Protein AF-A0A6I1ZIP8-F1 (afdb_monomer)

Mean predicted aligned error: 8.96 Å

Foldseek 3Di:
DVVVLVVVVVVCVVVVNFAPVDKDKDKDKAQPPPADPLWWQDPVPRGHTIFMWIWIGTDPDDPRIDIDSDDPPVVVVVVCVVVVND

pLDDT: mean 76.47, std 12.0, range [44.78, 92.0]

Nearest PDB structures (foldseek):
  8iqh-assembly1_H  TM=6.009E-01  e=9.931E+00  African swine fever virus BA71V
  4mt4-assembly1_C  TM=2.450E-01  e=8.789E+00  Campylobacter jejuni

Radius of gyration: 16.1 Å; Cα contacts (8 Å, |Δi|>4): 114; chains: 1; bounding box: 33×20×43 Å

Secondary structure (DSSP, 8-state):
-HHHHHHHHHHHHHTT---TT-EEEEEEEEE-TT--TT-EE-TTTTT-EEEEEEEEEETT-TT-EEEE----HHHHHHHHHHTT--

Sequence (86 aa):
MAGLHELLLAELRAADQLDLSQAAVDGSHLRAMKGGAKTGPSPVDRGRTGSKHHVIVEAHGIDVLYADRGYDYDTYRRDLRGLGIR

Structure (mmCIF, N/CA/C/O backbone):
data_AF-A0A6I1ZIP8-F1
#
_entry.id   AF-A0A6I1ZIP8-F1
#
loop_
_atom_site.group_PDB
_atom_site.id
_atom_site.type_symbol
_atom_site.label_atom_id
_atom_site.label_alt_id
_atom_site.label_comp_id
_atom_site.label_asym_id
_atom_site.label_entity_id
_atom_site.label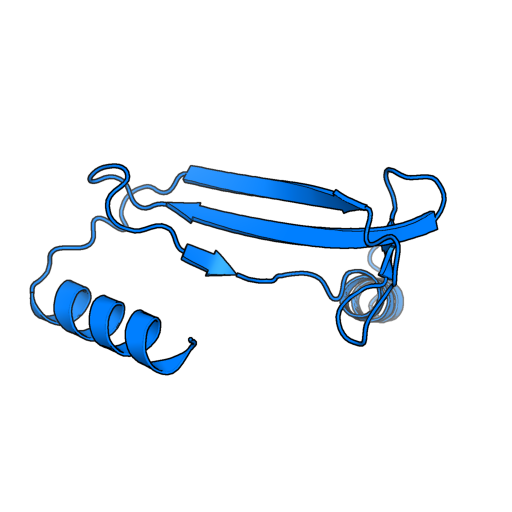_seq_id
_atom_site.pdbx_PDB_ins_code
_atom_site.Cartn_x
_atom_site.Cartn_y
_atom_site.Cartn_z
_atom_site.occupancy
_atom_site.B_iso_or_equiv
_atom_site.auth_seq_id
_atom_site.auth_comp_id
_atom_site.auth_asym_id
_atom_site.auth_atom_id
_atom_site.pdbx_PDB_model_num
ATOM 1 N N . MET A 1 1 ? 11.631 -6.500 5.704 1.00 49.84 1 MET A N 1
ATOM 2 C CA . MET A 1 1 ? 10.615 -5.436 5.859 1.00 49.84 1 MET A CA 1
ATOM 3 C C . MET A 1 1 ? 9.175 -5.952 5.885 1.00 49.84 1 MET A C 1
ATOM 5 O O . MET A 1 1 ? 8.401 -5.338 6.594 1.00 49.84 1 MET A O 1
ATOM 9 N N . ALA A 1 2 ? 8.795 -7.039 5.189 1.00 60.56 2 ALA A N 1
ATOM 10 C CA . ALA A 1 2 ? 7.403 -7.533 5.208 1.00 60.56 2 ALA A CA 1
ATOM 11 C C . ALA A 1 2 ? 6.929 -8.014 6.600 1.00 60.56 2 ALA A C 1
ATOM 13 O O . ALA A 1 2 ? 5.916 -7.536 7.093 1.00 60.56 2 ALA A O 1
ATOM 14 N N . GLY A 1 3 ? 7.721 -8.845 7.290 1.00 75.44 3 GLY A N 1
ATOM 15 C CA . GLY A 1 3 ? 7.271 -9.479 8.541 1.00 75.44 3 GLY A CA 1
ATOM 16 C C . GLY A 1 3 ? 7.017 -8.539 9.728 1.00 75.44 3 GLY A C 1
ATOM 17 O O . GLY A 1 3 ? 6.165 -8.832 10.556 1.00 75.44 3 GLY A O 1
ATOM 18 N N . LEU A 1 4 ? 7.704 -7.392 9.815 1.00 84.25 4 LEU A N 1
ATOM 19 C CA . LEU A 1 4 ? 7.449 -6.427 10.897 1.00 84.25 4 LEU A CA 1
ATOM 20 C C . LEU A 1 4 ? 6.091 -5.739 10.723 1.00 84.25 4 LEU A C 1
ATOM 22 O O . LEU A 1 4 ? 5.366 -5.541 11.690 1.00 84.25 4 LEU A O 1
ATOM 26 N N . HIS A 1 5 ? 5.761 -5.367 9.487 1.00 74.44 5 HIS A N 1
ATOM 27 C CA . HIS A 1 5 ? 4.521 -4.659 9.192 1.00 74.44 5 HIS A CA 1
ATOM 28 C C . HIS A 1 5 ? 3.308 -5.585 9.351 1.00 74.44 5 HIS A C 1
ATOM 30 O O . HIS A 1 5 ? 2.285 -5.175 9.885 1.00 74.44 5 HIS A O 1
ATOM 36 N N . GLU A 1 6 ? 3.450 -6.854 8.960 1.00 83.69 6 GLU A N 1
ATOM 37 C CA . GLU A 1 6 ? 2.439 -7.891 9.194 1.00 83.69 6 GLU A CA 1
ATOM 38 C C . GLU A 1 6 ? 2.184 -8.117 10.687 1.00 83.69 6 GLU A C 1
ATOM 40 O O . GLU A 1 6 ? 1.027 -8.151 11.101 1.00 83.69 6 GLU A O 1
ATOM 45 N N . LEU A 1 7 ? 3.246 -8.210 11.498 1.00 89.81 7 LEU A N 1
ATOM 46 C CA . LEU A 1 7 ? 3.116 -8.376 12.945 1.00 89.81 7 LEU A CA 1
ATOM 47 C C . LEU A 1 7 ? 2.412 -7.174 13.583 1.00 89.81 7 LEU A C 1
ATOM 49 O O . LEU A 1 7 ? 1.456 -7.356 14.324 1.00 89.81 7 LEU A O 1
ATOM 53 N N . LEU A 1 8 ? 2.827 -5.949 13.244 1.00 85.38 8 LEU A N 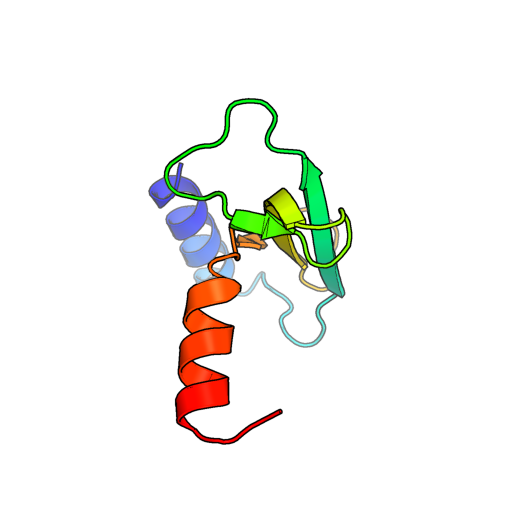1
ATOM 54 C CA . LEU A 1 8 ? 2.185 -4.733 13.748 1.00 85.38 8 LEU A CA 1
ATOM 55 C C . LEU A 1 8 ? 0.686 -4.699 13.413 1.00 85.38 8 LEU A C 1
ATOM 57 O O . LEU A 1 8 ? -0.132 -4.416 14.281 1.00 85.38 8 LEU A O 1
ATOM 61 N N . LEU A 1 9 ? 0.315 -5.023 12.170 1.00 83.38 9 LEU A N 1
ATOM 62 C CA . LEU A 1 9 ? -1.090 -5.070 11.762 1.00 83.38 9 LEU A CA 1
ATOM 63 C C . LEU A 1 9 ? -1.874 -6.162 12.496 1.00 83.38 9 LEU A C 1
ATOM 65 O O . LEU A 1 9 ? -3.044 -5.953 12.806 1.00 83.38 9 LEU A O 1
ATO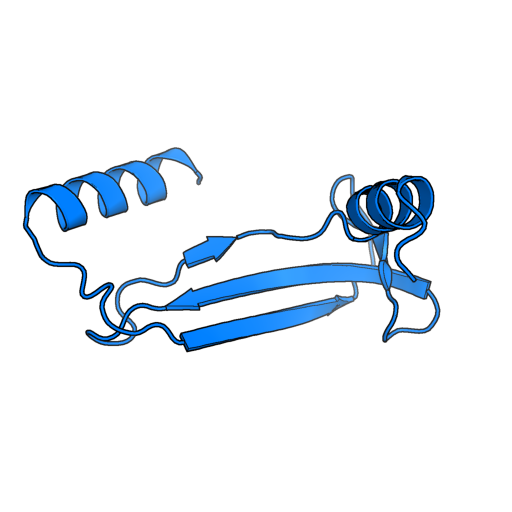M 69 N N . ALA A 1 10 ? -1.259 -7.316 12.762 1.00 87.50 10 ALA A N 1
ATOM 70 C CA . ALA A 1 10 ? -1.890 -8.382 13.531 1.00 87.50 10 ALA A CA 1
ATOM 71 C C . ALA A 1 10 ? -2.168 -7.941 14.977 1.00 87.50 10 ALA A C 1
ATOM 73 O O . ALA A 1 10 ? -3.284 -8.131 15.454 1.00 87.50 10 ALA A O 1
ATOM 74 N N . GLU A 1 11 ? -1.200 -7.293 15.630 1.00 91.00 11 GLU A N 1
ATOM 75 C CA . GLU A 1 11 ? -1.353 -6.769 16.993 1.00 91.00 11 GLU A CA 1
ATOM 76 C C . GLU A 1 11 ? -2.428 -5.673 17.065 1.00 91.00 11 GLU A C 1
ATOM 78 O O . GLU A 1 11 ? -3.322 -5.738 17.906 1.00 91.00 11 GLU A O 1
ATOM 83 N N . LEU A 1 12 ? -2.418 -4.705 16.140 1.00 87.75 12 LEU A N 1
ATOM 84 C CA . LEU A 1 12 ? -3.423 -3.633 16.103 1.00 87.75 12 LEU A CA 1
ATOM 85 C C . LEU A 1 12 ? -4.837 -4.165 15.830 1.00 87.75 12 LEU A C 1
ATOM 87 O O . LEU A 1 12 ? -5.801 -3.672 16.414 1.00 87.75 12 LEU A O 1
ATOM 91 N N . ARG A 1 13 ? -4.974 -5.197 14.981 1.00 86.12 13 ARG A N 1
ATOM 92 C CA . ARG A 1 13 ? -6.252 -5.904 14.782 1.00 86.12 13 ARG A CA 1
ATOM 93 C C . ARG A 1 13 ? -6.696 -6.625 16.048 1.00 86.12 13 ARG A C 1
ATOM 95 O O . ARG A 1 13 ? -7.866 -6.541 16.399 1.00 86.12 13 ARG A O 1
ATOM 102 N N . ALA A 1 14 ? -5.789 -7.338 16.714 1.00 92.00 14 ALA A N 1
ATOM 103 C CA . ALA A 1 14 ? -6.097 -8.063 17.945 1.00 92.00 14 ALA A CA 1
ATOM 104 C C . ALA A 1 14 ? -6.508 -7.118 19.087 1.00 92.00 14 ALA A C 1
ATOM 106 O O . ALA A 1 14 ? -7.328 -7.491 19.922 1.00 92.00 14 ALA A O 1
ATOM 107 N N . ALA A 1 15 ? -5.968 -5.898 19.098 1.00 91.38 15 ALA A N 1
ATOM 108 C CA . ALA A 1 15 ? -6.288 -4.854 20.065 1.00 91.38 15 ALA A CA 1
ATOM 109 C C . ALA A 1 15 ? -7.529 -4.008 19.708 1.00 91.38 15 ALA A C 1
ATOM 111 O O . ALA A 1 15 ? -7.867 -3.116 20.482 1.00 91.38 15 ALA A O 1
ATOM 112 N N . ASP A 1 16 ? -8.184 -4.261 18.566 1.00 88.50 16 ASP A N 1
ATOM 113 C CA . ASP A 1 16 ? -9.310 -3.465 18.041 1.00 88.50 16 ASP A CA 1
ATOM 114 C C . ASP A 1 16 ? -8.976 -1.966 17.879 1.00 88.50 16 ASP A C 1
ATOM 116 O O . ASP A 1 16 ? -9.773 -1.079 18.169 1.00 88.50 16 ASP A O 1
ATOM 120 N N . GLN A 1 17 ? -7.746 -1.674 17.441 1.00 86.44 17 GLN A N 1
ATOM 121 C CA . GLN A 1 17 ? -7.221 -0.308 17.297 1.00 86.44 17 GLN A CA 1
ATOM 122 C C . GLN A 1 17 ? -7.186 0.192 15.848 1.00 86.44 17 GLN A C 1
ATOM 124 O O . GLN A 1 17 ? -6.625 1.251 15.584 1.00 86.44 17 GLN A O 1
ATOM 129 N N . LEU A 1 18 ? -7.751 -0.561 14.900 1.00 83.38 18 LEU A N 1
ATOM 130 C CA . LEU A 1 18 ? -7.835 -0.149 13.498 1.00 83.38 18 LEU A CA 1
ATOM 131 C C . LEU A 1 18 ? -9.252 0.307 13.163 1.00 83.38 18 LEU A C 1
ATOM 133 O O . LEU A 1 18 ? -10.168 -0.518 13.137 1.00 83.38 18 LEU A O 1
ATOM 137 N N . ASP A 1 19 ? -9.420 1.578 12.803 1.00 83.50 19 ASP A N 1
ATOM 138 C CA . ASP A 1 19 ? -10.688 2.058 12.264 1.00 83.50 19 ASP A CA 1
ATOM 139 C C . ASP A 1 19 ? -10.737 1.861 10.751 1.00 83.50 19 ASP A C 1
ATOM 141 O O . ASP A 1 19 ? -10.285 2.675 9.946 1.00 83.50 19 ASP A O 1
ATOM 145 N N . LEU A 1 20 ? -11.330 0.734 10.366 1.00 80.69 20 LEU A N 1
ATOM 146 C CA . LEU A 1 20 ? -11.538 0.364 8.970 1.00 80.69 20 LEU A CA 1
ATOM 147 C C . LEU A 1 20 ? -12.888 0.856 8.420 1.00 80.69 20 LEU A C 1
ATOM 149 O O . LEU A 1 20 ? -13.288 0.426 7.336 1.00 80.69 20 LEU A O 1
ATOM 153 N N . SER A 1 21 ? -13.610 1.721 9.147 1.00 85.56 21 SER A N 1
ATOM 154 C CA . SER A 1 21 ? -14.883 2.288 8.681 1.00 85.56 21 SER A CA 1
ATOM 155 C C . SER A 1 21 ? -14.685 3.299 7.551 1.00 85.56 21 SER A C 1
ATOM 157 O O . SER A 1 21 ? -15.551 3.435 6.682 1.00 85.56 21 SER A O 1
ATOM 159 N N . GLN A 1 22 ? -13.530 3.971 7.530 1.00 81.75 22 GLN A N 1
ATOM 160 C CA . GLN A 1 22 ? -13.099 4.867 6.464 1.00 81.75 22 GLN A CA 1
ATOM 161 C C . GLN A 1 22 ? -11.616 4.668 6.150 1.00 81.75 22 GLN A C 1
ATOM 163 O O . GLN A 1 22 ? -10.825 4.266 6.998 1.00 81.75 22 GLN A O 1
ATOM 168 N N . ALA A 1 23 ? -11.236 4.954 4.907 1.00 81.62 23 ALA A N 1
ATOM 169 C CA . ALA A 1 23 ? -9.848 4.896 4.479 1.00 81.62 23 ALA A CA 1
ATOM 170 C C . ALA A 1 23 ? -9.552 5.980 3.442 1.00 81.62 23 ALA A C 1
ATOM 172 O O . ALA A 1 23 ? -10.357 6.230 2.539 1.00 81.62 23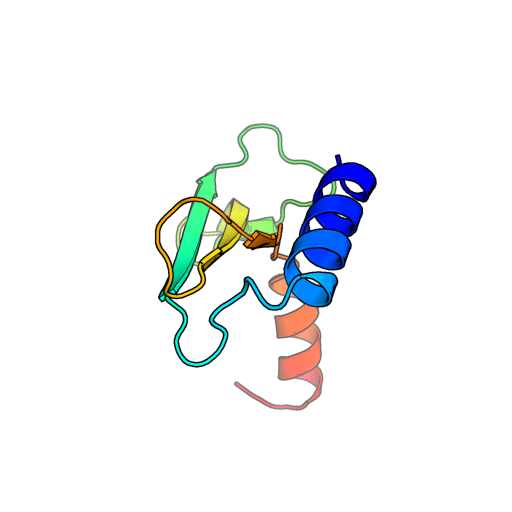 ALA A O 1
ATOM 173 N N . ALA A 1 24 ? -8.370 6.582 3.541 1.00 83.12 24 ALA A N 1
ATOM 174 C CA . ALA A 1 24 ? -7.798 7.394 2.478 1.00 83.12 24 ALA A CA 1
ATOM 175 C C . ALA A 1 24 ? -6.950 6.498 1.571 1.00 83.12 24 ALA A C 1
ATOM 177 O O . ALA A 1 24 ? -6.104 5.739 2.045 1.00 83.12 24 ALA A O 1
ATOM 178 N N . VAL A 1 25 ? -7.170 6.590 0.260 1.00 82.50 25 VAL A N 1
ATOM 179 C CA . VAL A 1 25 ? -6.421 5.832 -0.746 1.00 82.50 25 VAL A CA 1
ATOM 180 C C . VAL A 1 25 ? -5.744 6.813 -1.683 1.00 82.50 25 VAL A C 1
ATOM 182 O O . VAL A 1 25 ? -6.408 7.652 -2.288 1.00 82.50 25 VAL A O 1
ATOM 185 N N . ASP A 1 26 ? -4.434 6.676 -1.838 1.00 83.50 26 ASP A N 1
ATOM 186 C CA . ASP A 1 26 ? -3.660 7.461 -2.793 1.00 83.50 26 ASP A CA 1
ATOM 187 C C . ASP A 1 26 ? -2.651 6.573 -3.538 1.00 83.50 26 ASP A C 1
ATOM 189 O O . ASP A 1 26 ? -2.445 5.392 -3.232 1.00 83.50 26 ASP A O 1
ATOM 193 N N . GLY A 1 27 ? -2.026 7.118 -4.573 1.00 78.56 27 GLY A N 1
ATOM 194 C CA . GLY A 1 27 ? -0.913 6.477 -5.241 1.00 78.56 27 GLY A CA 1
ATOM 195 C C . GLY A 1 27 ? 0.110 7.482 -5.739 1.00 78.56 27 GLY A C 1
ATOM 196 O O . GLY A 1 27 ? -0.224 8.496 -6.339 1.00 78.56 27 GLY A O 1
ATOM 197 N N . SER A 1 28 ? 1.386 7.150 -5.574 1.00 80.44 28 SER A N 1
ATOM 198 C CA . SER A 1 28 ? 2.497 7.929 -6.113 1.00 80.44 28 SER A CA 1
ATOM 199 C C . SER A 1 28 ? 3.137 7.225 -7.302 1.00 80.44 28 SER A C 1
ATOM 201 O O . SER A 1 28 ? 3.121 5.999 -7.413 1.00 80.44 28 SER A O 1
ATOM 203 N N . HIS A 1 29 ? 3.724 8.003 -8.208 1.00 79.81 29 HIS A N 1
ATOM 204 C CA . HIS A 1 29 ? 4.519 7.487 -9.314 1.00 79.81 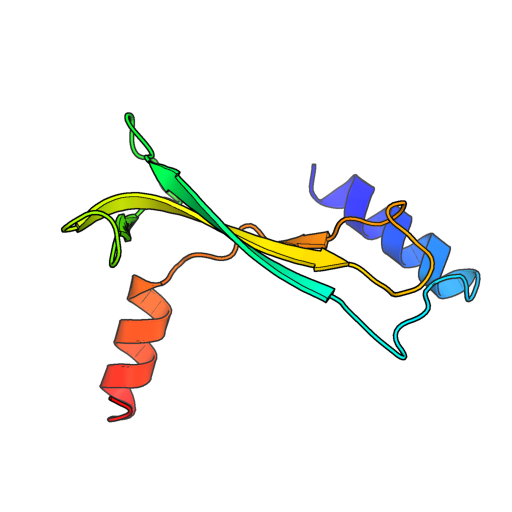29 HIS A CA 1
ATOM 205 C C . HIS A 1 29 ? 5.910 8.113 -9.280 1.00 79.81 29 HIS A C 1
ATOM 207 O O . HIS A 1 29 ? 6.046 9.334 -9.257 1.00 79.81 29 HIS A O 1
ATOM 213 N N . LEU A 1 30 ? 6.943 7.275 -9.297 1.00 85.00 30 LEU A N 1
ATOM 214 C CA . LEU A 1 30 ? 8.338 7.692 -9.262 1.00 85.00 30 LEU A CA 1
ATOM 215 C C . LEU A 1 30 ? 9.082 7.105 -10.456 1.00 85.00 30 LEU A C 1
ATOM 217 O O . LEU A 1 30 ? 8.931 5.930 -10.798 1.00 85.00 30 LEU A O 1
ATOM 221 N N . ARG A 1 31 ? 9.939 7.915 -11.079 1.00 87.69 31 ARG A N 1
ATOM 222 C CA . ARG A 1 31 ? 10.803 7.439 -12.160 1.00 87.69 31 ARG A CA 1
ATOM 223 C C . ARG A 1 31 ? 11.873 6.505 -11.593 1.00 87.69 31 ARG A C 1
ATOM 225 O O . ARG A 1 31 ? 12.630 6.881 -10.701 1.00 87.69 31 ARG A O 1
ATOM 232 N N . ALA A 1 32 ? 11.985 5.309 -12.159 1.00 87.12 32 ALA A N 1
ATOM 233 C CA . ALA A 1 32 ? 12.952 4.303 -11.747 1.00 87.12 32 ALA A CA 1
ATOM 234 C C . ALA A 1 32 ? 14.159 4.347 -12.689 1.00 87.12 32 ALA A C 1
ATOM 236 O O . ALA A 1 32 ? 14.287 3.547 -13.611 1.00 87.12 32 ALA A O 1
ATOM 237 N N . MET A 1 33 ? 15.052 5.313 -12.456 1.00 87.50 33 MET A N 1
ATOM 238 C CA . MET A 1 33 ? 16.182 5.625 -13.349 1.00 87.50 33 MET A CA 1
ATOM 239 C C . MET A 1 33 ? 17.062 4.417 -13.698 1.00 87.50 33 MET A C 1
ATOM 241 O O . MET A 1 33 ? 17.570 4.337 -14.811 1.00 87.50 33 MET A O 1
ATOM 245 N N . LYS A 1 34 ? 17.248 3.495 -12.746 1.00 86.56 34 LYS A N 1
ATOM 246 C CA . LYS A 1 34 ? 18.074 2.287 -12.905 1.00 86.56 34 LYS A CA 1
ATOM 247 C C . LYS A 1 34 ? 17.261 1.035 -13.264 1.00 86.56 34 LYS A C 1
ATOM 249 O O . LYS A 1 34 ? 17.841 -0.034 -13.414 1.00 86.56 34 LYS A O 1
ATOM 254 N N . GLY A 1 35 ? 15.937 1.158 -13.381 1.00 81.19 35 GLY A N 1
ATOM 255 C CA . GLY A 1 35 ? 15.029 0.022 -13.514 1.00 81.19 35 GLY A CA 1
ATOM 256 C C . GLY A 1 35 ? 15.104 -0.952 -12.334 1.00 81.19 35 GLY A C 1
ATOM 257 O O . GLY A 1 35 ? 15.585 -0.620 -11.249 1.00 81.19 35 GLY A O 1
ATOM 258 N N . GLY A 1 36 ? 14.588 -2.158 -12.544 1.00 82.25 36 GLY A N 1
ATOM 259 C CA . GLY A 1 36 ? 14.578 -3.241 -11.566 1.00 82.25 36 GLY A CA 1
ATOM 260 C C . GLY A 1 36 ? 13.447 -4.230 -11.832 1.00 82.25 36 GLY A C 1
ATOM 261 O O . GLY A 1 36 ? 12.512 -3.929 -12.571 1.00 82.25 36 GLY A O 1
ATOM 262 N N . ALA A 1 37 ? 13.504 -5.395 -11.184 1.00 79.38 37 ALA A N 1
ATOM 263 C CA . ALA A 1 37 ? 12.524 -6.474 -11.362 1.00 79.38 37 ALA A CA 1
ATOM 264 C C . ALA A 1 37 ? 11.069 -6.075 -11.039 1.00 79.38 37 ALA A C 1
ATOM 266 O O . ALA A 1 37 ? 10.144 -6.784 -11.410 1.00 79.38 37 ALA A O 1
ATOM 267 N N . LYS A 1 38 ? 10.867 -4.954 -10.335 1.00 73.88 38 LYS A N 1
ATOM 268 C CA . LYS A 1 38 ? 9.554 -4.421 -9.938 1.00 73.88 38 LYS A CA 1
ATOM 269 C C . LYS A 1 38 ? 9.250 -3.058 -10.569 1.00 73.88 38 LYS A C 1
ATOM 271 O O . LYS A 1 38 ? 8.648 -2.203 -9.930 1.00 73.88 38 LYS A O 1
ATOM 276 N N . THR A 1 39 ? 9.759 -2.814 -11.773 1.00 80.44 39 THR A N 1
ATOM 277 C CA . THR A 1 39 ? 9.574 -1.551 -12.504 1.00 80.44 39 THR A CA 1
ATOM 278 C C . THR A 1 39 ? 8.993 -1.841 -13.880 1.00 80.44 39 THR A C 1
ATOM 280 O O . THR A 1 39 ? 9.262 -2.902 -14.439 1.00 80.44 39 THR A O 1
ATOM 283 N N . GLY A 1 40 ? 8.218 -0.910 -14.434 1.00 79.88 40 GLY A N 1
ATOM 284 C CA . GLY A 1 40 ? 7.573 -1.090 -15.737 1.00 79.88 40 GLY A CA 1
ATOM 285 C C . GLY A 1 40 ? 7.373 0.219 -16.503 1.00 79.88 40 GLY A C 1
ATOM 286 O O . GLY A 1 40 ? 7.668 1.297 -15.969 1.00 79.88 40 GLY A O 1
ATOM 287 N N . PRO A 1 41 ? 6.897 0.147 -17.759 1.00 82.75 41 PRO A N 1
ATOM 288 C CA . PRO A 1 41 ? 6.565 1.312 -18.570 1.00 82.75 41 PRO A CA 1
ATOM 289 C C . PRO A 1 41 ? 5.505 2.190 -17.896 1.00 82.75 41 PRO A C 1
ATOM 291 O O . PRO A 1 41 ? 4.406 1.747 -17.563 1.00 82.75 41 PRO A O 1
ATOM 294 N N . SER A 1 42 ? 5.817 3.470 -17.707 1.00 79.00 42 SER A N 1
ATOM 295 C CA . SER A 1 42 ? 4.890 4.404 -17.075 1.00 79.00 42 SER A CA 1
ATOM 296 C C . SER A 1 42 ? 3.822 4.931 -18.045 1.00 79.00 42 SER A C 1
ATOM 298 O O . SER A 1 42 ? 4.173 5.484 -19.091 1.00 79.00 42 SER A O 1
ATOM 300 N N . PRO A 1 43 ? 2.524 4.890 -17.689 1.00 75.81 43 PRO A N 1
ATOM 301 C CA . PRO A 1 43 ? 1.461 5.492 -18.498 1.00 75.81 43 PRO A CA 1
ATOM 302 C C . PRO A 1 43 ? 1.481 7.026 -18.484 1.00 75.81 43 PRO A C 1
ATOM 304 O O . PRO A 1 43 ? 0.968 7.651 -19.407 1.00 75.81 43 PRO A O 1
ATOM 307 N N . VAL A 1 44 ? 2.052 7.628 -17.440 1.00 82.06 44 VAL A N 1
ATOM 308 C CA . VAL A 1 44 ? 2.087 9.086 -17.236 1.00 82.06 44 VAL A CA 1
ATOM 309 C C . VAL A 1 44 ? 3.463 9.680 -17.531 1.00 82.06 44 VAL A C 1
ATOM 311 O O . VAL A 1 44 ? 3.605 10.896 -17.594 1.00 82.06 44 VAL A O 1
ATOM 314 N N . ASP A 1 45 ? 4.466 8.829 -17.772 1.00 85.88 45 ASP A N 1
ATOM 315 C CA . ASP A 1 45 ? 5.827 9.232 -18.124 1.00 85.88 45 ASP A CA 1
ATOM 316 C C . ASP A 1 45 ? 6.282 8.667 -19.483 1.00 85.88 45 ASP A C 1
ATOM 318 O O . ASP A 1 45 ? 7.406 8.195 -19.638 1.00 85.88 45 ASP A O 1
ATOM 322 N N . ARG A 1 46 ? 5.398 8.698 -20.493 1.00 89.31 46 ARG A N 1
ATOM 323 C CA . ARG A 1 46 ? 5.683 8.299 -21.893 1.00 89.31 46 ARG A CA 1
ATOM 324 C C . ARG A 1 46 ? 6.339 6.914 -22.041 1.00 89.31 46 ARG A C 1
ATOM 326 O O . ARG A 1 46 ? 7.207 6.722 -22.888 1.00 89.31 46 ARG A O 1
ATOM 333 N N . GLY A 1 47 ? 5.963 5.955 -21.202 1.00 83.81 47 GLY A N 1
ATOM 334 C CA . GLY A 1 47 ? 6.529 4.607 -21.212 1.00 83.81 47 GLY A CA 1
ATOM 335 C C . GLY A 1 47 ? 7.926 4.494 -20.598 1.00 83.81 47 GLY A C 1
ATOM 336 O O . GLY A 1 47 ? 8.515 3.418 -20.656 1.00 83.81 47 GLY A O 1
ATOM 337 N N . ARG A 1 48 ? 8.471 5.557 -19.985 1.00 87.38 48 ARG A N 1
ATOM 338 C CA . ARG A 1 48 ? 9.733 5.469 -19.238 1.00 87.38 48 ARG A CA 1
ATOM 339 C C . ARG A 1 48 ? 9.574 4.549 -18.034 1.00 87.38 48 ARG A C 1
ATOM 341 O O . ARG A 1 48 ? 8.515 4.502 -17.409 1.00 87.38 48 ARG A O 1
ATOM 348 N N . THR A 1 49 ? 10.652 3.849 -17.702 1.00 86.69 49 THR A N 1
ATOM 349 C CA . THR A 1 49 ? 10.687 2.921 -16.574 1.00 86.69 49 THR A CA 1
ATOM 350 C C . THR A 1 49 ? 10.418 3.652 -15.263 1.00 86.69 49 THR A C 1
ATOM 352 O O . THR A 1 49 ? 11.126 4.595 -14.892 1.00 86.69 49 THR A O 1
ATOM 355 N N . GLY A 1 50 ? 9.388 3.205 -14.555 1.00 86.12 50 GLY A N 1
ATOM 356 C CA . GLY A 1 50 ? 8.937 3.787 -13.302 1.00 86.12 50 GLY A CA 1
ATOM 357 C C . GLY A 1 50 ? 8.444 2.739 -12.319 1.00 86.12 50 GLY A C 1
ATOM 358 O O . GLY A 1 50 ? 8.247 1.571 -12.660 1.00 86.12 50 GLY A O 1
ATOM 359 N N . SER A 1 51 ? 8.230 3.201 -11.097 1.00 81.19 51 SER A N 1
ATOM 360 C CA . SER A 1 51 ? 7.526 2.490 -10.040 1.00 81.19 51 SER A CA 1
ATOM 361 C C . SER A 1 51 ? 6.286 3.293 -9.689 1.00 81.19 51 SER A C 1
ATOM 363 O O . SER A 1 51 ? 6.316 4.524 -9.677 1.00 81.19 51 SER A O 1
ATOM 365 N N . LYS A 1 52 ? 5.190 2.614 -9.382 1.00 76.56 52 LYS A N 1
ATOM 366 C CA . LYS A 1 52 ? 4.078 3.237 -8.676 1.00 76.56 52 LYS A CA 1
ATOM 367 C C . LYS A 1 52 ? 3.913 2.537 -7.335 1.00 76.56 52 LYS A C 1
ATOM 369 O O . LYS A 1 52 ? 4.301 1.382 -7.175 1.00 76.56 52 LYS A O 1
ATOM 374 N N . HIS A 1 53 ? 3.460 3.307 -6.364 1.00 76.69 53 HIS A N 1
ATOM 375 C CA . HIS A 1 53 ? 3.208 2.862 -5.009 1.00 76.69 53 HIS A CA 1
ATOM 376 C C . HIS A 1 53 ? 1.783 3.257 -4.675 1.00 76.69 53 HIS A C 1
ATOM 378 O O . HIS A 1 53 ? 1.401 4.401 -4.910 1.00 76.69 53 HIS A O 1
ATOM 384 N N . HIS A 1 54 ? 1.005 2.315 -4.166 1.00 76.50 54 HIS A N 1
ATOM 385 C CA . HIS A 1 54 ? -0.311 2.595 -3.622 1.00 76.50 54 HIS A CA 1
ATOM 386 C C . HIS A 1 54 ? -0.194 2.712 -2.119 1.00 76.50 54 HIS A C 1
ATOM 388 O O . HIS A 1 54 ? 0.563 1.972 -1.497 1.00 76.50 54 HIS A O 1
ATOM 394 N N . VAL A 1 55 ? -0.941 3.639 -1.546 1.00 77.31 55 VAL A N 1
ATOM 395 C CA . VAL A 1 55 ? -0.997 3.810 -0.109 1.00 77.31 55 VAL A CA 1
ATOM 396 C C . VAL A 1 55 ? -2.443 3.847 0.342 1.00 77.31 55 VAL A C 1
ATOM 398 O O . VAL A 1 55 ? -3.286 4.477 -0.294 1.00 77.31 55 VAL A O 1
ATOM 401 N N . ILE A 1 56 ? -2.724 3.123 1.416 1.00 78.62 56 ILE A N 1
ATOM 402 C CA . ILE A 1 56 ? -4.010 3.103 2.095 1.00 78.62 56 ILE A CA 1
ATOM 403 C C . ILE A 1 56 ? -3.734 3.464 3.550 1.00 78.62 56 ILE A C 1
ATOM 405 O O . ILE A 1 56 ? -2.826 2.906 4.169 1.00 78.62 56 ILE A O 1
ATOM 409 N N . VAL A 1 57 ? -4.493 4.419 4.072 1.00 79.31 57 VAL A N 1
ATOM 410 C CA . VAL A 1 57 ? -4.400 4.885 5.459 1.00 79.31 57 VAL A CA 1
ATOM 411 C C . VAL A 1 57 ? -5.781 4.778 6.086 1.00 79.31 57 VAL A C 1
ATOM 413 O O . VAL A 1 57 ? -6.775 5.124 5.446 1.00 79.31 57 VAL A O 1
ATOM 416 N N . GLU A 1 58 ? -5.833 4.259 7.307 1.00 82.25 58 GLU A N 1
ATOM 417 C CA . GLU A 1 58 ? -7.059 4.132 8.099 1.00 82.25 58 GLU A CA 1
ATOM 418 C C . GLU A 1 58 ? -7.416 5.456 8.810 1.00 82.25 58 GLU A C 1
ATOM 420 O O . GLU A 1 58 ? -6.671 6.437 8.728 1.00 82.25 58 GLU A O 1
ATOM 425 N N . ALA A 1 59 ? -8.603 5.541 9.409 1.00 80.44 59 ALA A N 1
ATOM 426 C CA . ALA A 1 59 ? -9.203 6.807 9.829 1.00 80.44 59 ALA A CA 1
ATOM 427 C C . ALA A 1 59 ? -8.635 7.424 11.125 1.00 80.44 59 ALA A C 1
ATOM 429 O O . ALA A 1 59 ? -8.785 8.633 11.323 1.00 80.44 59 ALA A O 1
ATOM 430 N N . HIS A 1 60 ? -7.963 6.659 11.991 1.00 74.81 60 HIS A N 1
ATOM 431 C CA . HIS A 1 60 ? -7.479 7.121 13.302 1.00 74.81 60 HIS A CA 1
ATOM 432 C C . HIS A 1 60 ? -6.228 8.016 13.266 1.00 74.81 60 HIS A C 1
ATOM 434 O O . HIS A 1 60 ? -5.736 8.447 14.310 1.00 74.81 60 HIS A O 1
ATOM 440 N N . GLY A 1 61 ? -5.769 8.407 12.079 1.00 58.91 61 GLY A N 1
ATOM 441 C CA . GLY A 1 61 ? -4.614 9.279 11.906 1.00 58.91 61 GLY A CA 1
ATOM 442 C C . GLY A 1 61 ? -3.389 8.516 11.415 1.00 58.91 61 GLY A C 1
ATOM 443 O O . GLY A 1 61 ? -3.377 7.301 11.284 1.00 58.91 61 GLY A O 1
ATOM 444 N N . ILE A 1 62 ? -2.353 9.273 11.068 1.00 53.97 62 ILE A N 1
ATOM 445 C CA . ILE A 1 62 ? -1.217 8.902 10.200 1.00 53.97 62 ILE A CA 1
ATOM 446 C C . ILE A 1 62 ? -0.294 7.799 10.791 1.00 53.97 62 ILE A C 1
ATOM 448 O O . ILE A 1 62 ? 0.777 7.526 10.250 1.00 53.97 62 ILE A O 1
ATOM 452 N N . ASP A 1 63 ? -0.684 7.123 11.871 1.00 55.22 63 ASP A N 1
ATOM 453 C CA . ASP A 1 63 ? 0.154 6.151 12.581 1.00 55.22 63 ASP A CA 1
ATOM 454 C C . ASP A 1 63 ? 0.304 4.814 11.831 1.00 55.22 63 ASP A C 1
ATOM 456 O O . ASP A 1 63 ? 1.281 4.089 12.045 1.00 55.22 63 ASP A O 1
ATOM 460 N N . VAL A 1 64 ? -0.595 4.502 10.886 1.00 53.78 64 VAL A N 1
ATOM 461 C CA . VAL A 1 64 ? -0.532 3.270 10.083 1.00 53.78 64 VAL A CA 1
ATOM 462 C C . VAL A 1 64 ? -0.585 3.575 8.584 1.00 53.78 64 VAL A C 1
ATOM 464 O O . VAL A 1 64 ? -1.638 3.723 7.969 1.00 53.78 64 VAL A O 1
ATOM 467 N N . LEU A 1 65 ? 0.598 3.629 7.970 1.00 53.97 65 LEU A N 1
ATOM 468 C CA . LEU A 1 65 ? 0.779 3.755 6.525 1.00 53.97 65 LEU A CA 1
ATOM 469 C C . LEU A 1 65 ? 0.857 2.364 5.881 1.00 53.97 65 LEU A C 1
ATOM 471 O O . LEU A 1 65 ? 1.915 1.730 5.934 1.00 53.97 65 LEU A O 1
ATOM 475 N N . TYR A 1 66 ? -0.203 1.897 5.218 1.00 57.00 66 TYR A N 1
ATOM 476 C CA . TYR A 1 66 ? -0.106 0.698 4.384 1.00 57.00 66 TYR A CA 1
ATOM 477 C C . TYR A 1 66 ? 0.292 1.091 2.964 1.00 57.00 66 TYR A C 1
ATOM 479 O O . TYR A 1 66 ? -0.544 1.451 2.140 1.00 57.00 66 TYR A O 1
ATOM 487 N N . ALA A 1 67 ? 1.589 1.035 2.668 1.00 51.94 67 ALA A N 1
ATOM 488 C CA . ALA A 1 67 ? 2.078 1.161 1.303 1.00 51.94 67 ALA A CA 1
ATOM 489 C C . ALA A 1 67 ? 2.192 -0.234 0.678 1.00 51.94 67 ALA A C 1
ATOM 491 O O . ALA A 1 67 ? 3.200 -0.923 0.871 1.00 51.94 67 ALA A O 1
ATOM 492 N N . ASP A 1 68 ? 1.195 -0.650 -0.106 1.00 53.69 68 ASP A N 1
ATOM 493 C CA . ASP A 1 68 ? 1.459 -1.728 -1.050 1.00 53.69 68 ASP A CA 1
ATOM 494 C C . ASP A 1 68 ? 2.430 -1.187 -2.105 1.00 53.69 68 ASP A C 1
ATOM 496 O O . ASP A 1 68 ? 2.243 -0.121 -2.707 1.00 53.69 68 ASP A O 1
ATOM 500 N N . ARG A 1 69 ? 3.478 -1.959 -2.395 1.00 53.06 69 ARG A N 1
ATOM 501 C CA . ARG A 1 69 ? 4.289 -1.735 -3.598 1.00 53.06 69 ARG A CA 1
ATOM 502 C C . ARG A 1 69 ? 3.514 -2.278 -4.791 1.00 53.06 69 ARG A C 1
ATOM 504 O O . ARG A 1 6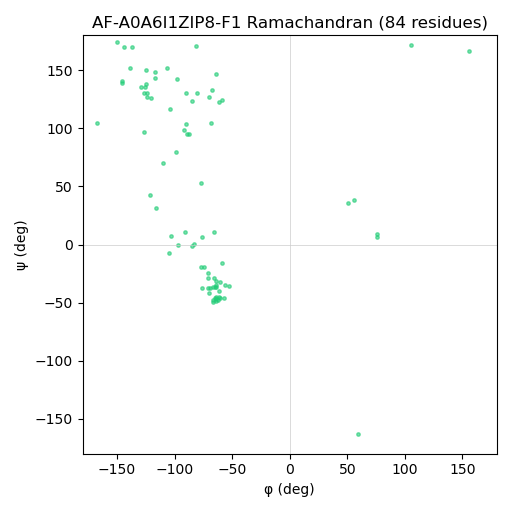9 ? 4.024 -3.096 -5.552 1.00 53.06 69 ARG A O 1
ATOM 511 N N . GLY A 1 70 ? 2.274 -1.833 -4.922 1.00 44.78 70 GLY A N 1
ATOM 512 C CA . GLY A 1 70 ? 1.446 -2.134 -6.053 1.00 44.78 70 GLY A CA 1
ATOM 513 C C . GLY A 1 70 ? 2.061 -1.408 -7.227 1.00 44.78 70 GLY A C 1
ATOM 514 O O . GLY A 1 70 ? 1.944 -0.189 -7.306 1.00 44.78 70 GLY A O 1
ATOM 515 N N . TYR A 1 71 ? 2.737 -2.154 -8.100 1.00 53.22 71 TYR A N 1
ATOM 516 C CA . TYR A 1 71 ? 2.502 -2.082 -9.537 1.00 53.22 71 TYR A CA 1
ATOM 517 C C . TYR A 1 71 ? 3.186 -3.243 -10.270 1.00 53.22 71 TYR A C 1
ATOM 519 O O . TYR A 1 71 ? 4.385 -3.217 -10.535 1.00 53.22 71 TYR A O 1
ATOM 527 N N . ASP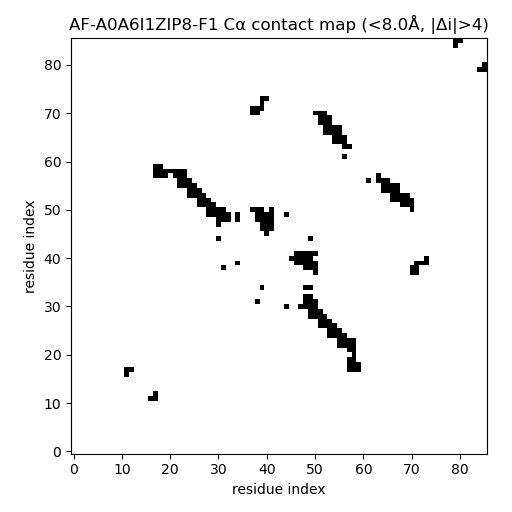 A 1 72 ? 2.371 -4.210 -10.687 1.00 53.56 72 ASP A N 1
ATOM 528 C CA . ASP A 1 72 ? 2.528 -4.830 -12.000 1.00 53.56 72 ASP A CA 1
ATOM 529 C C . ASP A 1 72 ? 1.352 -4.395 -12.880 1.00 53.56 72 ASP A C 1
ATOM 531 O O . ASP A 1 72 ? 0.394 -5.118 -13.145 1.00 53.56 72 ASP A O 1
ATOM 535 N N . TYR A 1 73 ? 1.380 -3.119 -13.247 1.00 58.62 73 TYR A N 1
ATOM 536 C CA . TYR A 1 73 ? 0.366 -2.516 -14.105 1.00 58.62 73 TYR A CA 1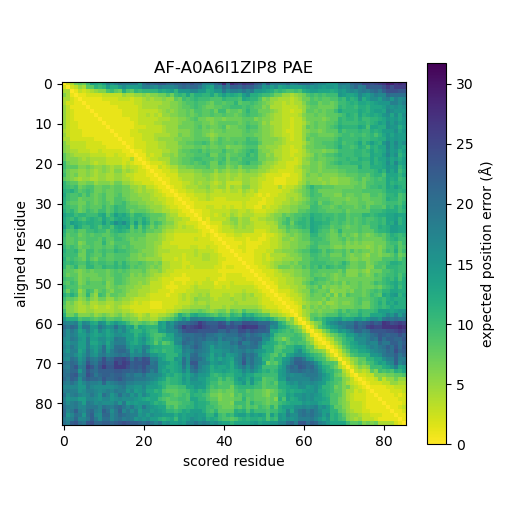
ATOM 537 C C . TYR A 1 73 ? 0.201 -3.234 -15.434 1.00 58.62 73 TYR A C 1
ATOM 539 O O . TYR A 1 73 ? -0.905 -3.291 -15.970 1.00 58.62 73 TYR A O 1
ATOM 547 N N . ASP A 1 74 ? 1.310 -3.745 -15.963 1.00 59.19 74 ASP A N 1
ATOM 548 C CA . ASP A 1 74 ? 1.343 -4.390 -17.262 1.00 59.19 74 ASP A CA 1
ATOM 549 C C . ASP A 1 74 ? 0.738 -5.790 -17.194 1.00 59.19 74 ASP A C 1
ATOM 551 O O . ASP A 1 74 ? -0.001 -6.144 -18.113 1.00 59.19 74 ASP A O 1
ATOM 555 N N . THR A 1 75 ? 0.951 -6.547 -16.113 1.00 60.16 75 THR A N 1
ATOM 556 C CA . THR A 1 75 ? 0.281 -7.843 -15.918 1.00 60.16 75 THR A CA 1
ATOM 557 C C . THR A 1 75 ? -1.216 -7.669 -15.727 1.00 60.16 75 THR A C 1
ATOM 559 O O . THR A 1 75 ? -1.976 -8.241 -16.502 1.00 60.16 75 THR A O 1
ATOM 562 N N . TYR A 1 76 ? -1.676 -6.781 -14.837 1.00 64.00 76 TYR A N 1
ATOM 563 C CA . TYR A 1 76 ? -3.122 -6.576 -14.676 1.00 64.00 76 TYR A CA 1
ATOM 564 C C . TYR A 1 76 ? -3.777 -6.007 -15.935 1.00 64.00 76 TYR A C 1
ATOM 566 O O . TYR A 1 76 ? -4.896 -6.384 -16.266 1.00 64.00 76 TYR A O 1
ATOM 574 N N . ARG A 1 77 ? -3.103 -5.135 -16.698 1.00 68.31 77 ARG A N 1
ATOM 575 C CA . ARG A 1 77 ? -3.637 -4.696 -17.995 1.00 68.31 77 ARG A CA 1
ATOM 576 C C . ARG A 1 77 ? -3.640 -5.793 -19.037 1.00 68.31 77 ARG A C 1
ATOM 578 O O . ARG A 1 77 ? -4.563 -5.811 -19.846 1.00 68.31 77 ARG A O 1
ATOM 585 N N . ARG A 1 78 ? -2.631 -6.663 -19.069 1.00 70.75 78 ARG A N 1
ATOM 586 C CA . ARG A 1 78 ? -2.650 -7.845 -19.936 1.00 70.75 78 ARG A CA 1
ATOM 587 C C . ARG A 1 78 ? -3.826 -8.739 -19.589 1.00 70.75 78 ARG A C 1
ATOM 589 O O . ARG A 1 78 ? -4.555 -9.103 -20.504 1.00 70.75 78 ARG A O 1
ATOM 596 N N . ASP A 1 79 ? -4.051 -8.995 -18.309 1.00 76.56 79 ASP A N 1
ATOM 597 C CA . ASP A 1 79 ? -5.134 -9.854 -17.842 1.00 76.56 79 ASP A CA 1
ATOM 598 C C . ASP A 1 79 ? -6.501 -9.220 -18.128 1.00 76.56 79 ASP A C 1
ATOM 600 O O . ASP A 1 79 ? -7.350 -9.845 -18.755 1.00 76.56 79 ASP A O 1
ATOM 604 N N . LEU A 1 80 ? -6.695 -7.937 -17.797 1.00 75.69 80 LEU A N 1
ATOM 605 C CA . LEU A 1 80 ? -7.931 -7.200 -18.092 1.00 75.69 80 LEU A CA 1
ATOM 606 C C . LEU A 1 80 ? -8.210 -7.111 -19.600 1.00 75.69 80 LEU A C 1
ATOM 608 O O . LEU A 1 80 ? -9.347 -7.308 -20.023 1.00 75.69 80 LEU A O 1
ATOM 612 N N . ARG A 1 81 ? -7.181 -6.892 -20.431 1.00 81.62 81 ARG A N 1
ATOM 613 C CA . ARG A 1 81 ? -7.317 -6.950 -21.898 1.00 81.62 81 ARG A CA 1
ATOM 614 C C . ARG A 1 81 ? -7.618 -8.362 -22.388 1.00 81.62 81 ARG A C 1
ATOM 616 O O . ARG A 1 81 ? -8.388 -8.504 -23.332 1.00 81.62 81 ARG A O 1
ATOM 623 N N . GLY A 1 82 ? -7.037 -9.383 -21.761 1.00 83.38 82 GLY A N 1
ATOM 624 C CA . GLY A 1 82 ? -7.355 -10.790 -22.009 1.00 83.38 82 GLY A CA 1
ATOM 625 C C . GLY A 1 82 ? -8.820 -11.110 -21.710 1.00 83.38 82 GLY A C 1
ATOM 626 O O . GLY A 1 82 ? -9.430 -11.901 -22.420 1.00 83.38 82 GLY A O 1
ATOM 627 N N . LEU A 1 83 ? -9.407 -10.416 -20.732 1.00 87.88 83 LEU A N 1
ATOM 628 C CA . LEU A 1 83 ? -10.835 -10.453 -20.409 1.00 87.88 83 LEU A CA 1
ATOM 629 C C . LEU A 1 83 ? -11.696 -9.521 -21.289 1.00 87.88 83 LEU A C 1
ATOM 631 O O . LEU A 1 83 ? -12.908 -9.458 -21.104 1.00 87.88 83 LEU A O 1
ATOM 635 N N . GLY A 1 84 ? -11.104 -8.786 -22.239 1.00 87.25 84 GLY A N 1
ATOM 636 C CA . GLY A 1 84 ? -11.815 -7.858 -23.130 1.00 87.25 84 GLY A CA 1
ATOM 637 C C . GLY A 1 84 ? -12.230 -6.530 -22.486 1.00 87.25 84 GLY A C 1
ATOM 638 O O . GLY A 1 84 ? -12.953 -5.748 -23.102 1.00 87.25 84 GLY A O 1
ATOM 639 N N . ILE A 1 85 ? -11.767 -6.253 -21.268 1.00 72.94 85 ILE A N 1
ATOM 640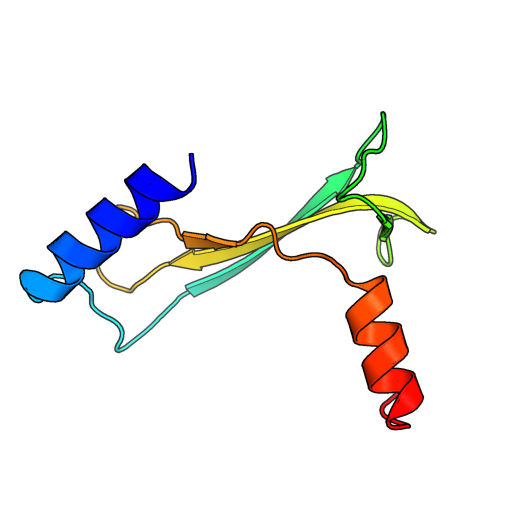 C CA . ILE A 1 85 ? -12.057 -5.024 -20.527 1.00 72.94 85 ILE A CA 1
ATOM 641 C C . ILE A 1 85 ? -11.059 -3.952 -20.983 1.00 72.94 85 ILE A C 1
ATOM 643 O O . ILE A 1 85 ? -9.842 -4.165 -20.939 1.00 72.94 85 ILE A O 1
ATOM 647 N N . ARG A 1 86 ? -11.572 -2.817 -21.473 1.00 71.50 86 ARG A N 1
ATOM 648 C CA . ARG A 1 86 ? -10.774 -1.754 -22.103 1.00 71.50 86 ARG A CA 1
ATOM 649 C C . ARG A 1 86 ? -10.660 -0.509 -21.239 1.00 71.50 86 ARG A C 1
ATOM 651 O O . ARG A 1 86 ? -11.700 -0.083 -20.698 1.00 71.50 86 ARG A O 1
#

Solvent-accessible surface area (backbone atoms only — not comparable to full-atom values): 5164 Å² total; per-residue (Å²): 118,67,68,63,56,53,50,53,52,52,52,36,55,74,67,72,69,65,45,78,89,45,67,53,75,53,70,51,77,47,79,31,92,85,58,57,98,68,43,43,66,23,91,88,54,86,51,41,48,17,36,41,35,31,36,41,30,47,62,86,48,91,86,52,76,45,66,49,80,51,48,64,64,66,59,56,48,49,52,37,47,72,71,69,54,127